Protein AF-A0A7C0WWV1-F1 (afdb_monomer)

Secondary structure (DSSP, 8-state):
--HHHHHIIIIIHHHHHHHHT-SSGGGS------------GGGGG-HHHHHHHHHHHHHHHSS--

Solvent-accessible surface area (backbone atoms only — not comparable to full-atom values): 4282 Å² total; per-residue (Å²): 133,57,72,67,60,52,47,40,66,72,50,50,49,58,52,50,33,65,78,68,64,56,86,49,82,85,71,59,88,73,92,85,82,85,85,88,83,83,90,54,73,81,46,64,81,40,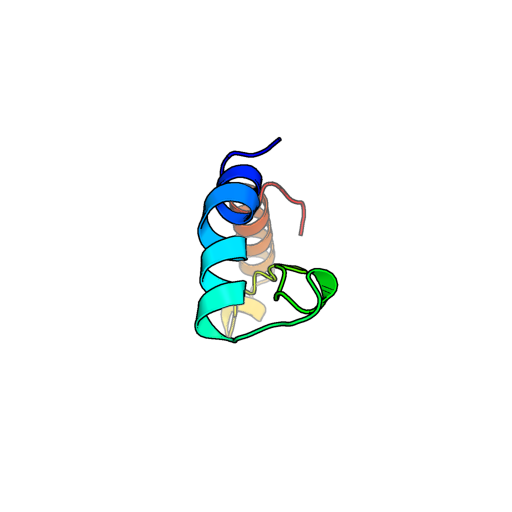64,69,55,49,54,50,52,45,50,53,50,18,66,72,69,72,43,88,114

Mean predicted aligned error: 6.13 Å

Nearest PDB structures (foldseek):
  1iq4-assembly2_B  TM=8.894E-01  e=1.153E-03  Geobacillus stearothermophilus

pLDDT: mean 88.2, std 7.73, range [57.97, 95.0]

Sequence (65 aa):
MSTLKKHYESACRPQLQEQLNYKNVMEIPRLEKVVLNMGLGEAVQNPKVVDSAAQELSLIAGQKS

Structure (mmCIF, N/CA/C/O backbone):
data_AF-A0A7C0WWV1-F1
#
_entry.id   AF-A0A7C0WWV1-F1
#
loop_
_atom_site.group_PDB
_atom_site.id
_atom_site.type_symbol
_atom_site.label_atom_id
_atom_site.label_alt_id
_atom_site.label_comp_id
_atom_site.label_asym_id
_atom_site.label_entity_id
_atom_site.label_seq_id
_atom_site.pdbx_PDB_ins_code
_atom_site.Cartn_x
_atom_site.Cartn_y
_atom_site.Cartn_z
_atom_site.occupancy
_atom_site.B_iso_or_equiv
_atom_site.auth_seq_id
_atom_site.auth_comp_id
_atom_site.auth_asym_id
_atom_site.auth_atom_id
_atom_site.pdbx_PDB_model_num
ATOM 1 N N . MET A 1 1 ? 10.033 12.465 -3.215 1.00 60.34 1 MET A N 1
ATOM 2 C CA . MET A 1 1 ? 9.453 11.160 -3.621 1.00 60.34 1 MET A CA 1
ATOM 3 C C . MET A 1 1 ? 9.777 10.124 -2.560 1.00 60.34 1 MET A C 1
ATOM 5 O O . MET A 1 1 ? 10.933 10.074 -2.151 1.00 60.34 1 MET A O 1
ATOM 9 N N . SER A 1 2 ? 8.783 9.348 -2.116 1.00 84.69 2 SER A N 1
ATOM 10 C CA . SER A 1 2 ? 8.946 8.289 -1.108 1.00 84.69 2 SER A CA 1
ATOM 11 C C . SER A 1 2 ? 9.875 7.171 -1.599 1.00 84.69 2 SER A C 1
ATOM 13 O O . SER A 1 2 ? 9.934 6.887 -2.797 1.00 84.69 2 SER A O 1
ATOM 15 N N . THR A 1 3 ? 10.604 6.536 -0.677 1.00 94.19 3 THR A N 1
ATOM 16 C CA . THR A 1 3 ? 11.580 5.470 -0.972 1.00 94.19 3 THR A CA 1
ATOM 17 C C . THR A 1 3 ? 10.956 4.311 -1.753 1.00 94.19 3 THR A C 1
ATOM 19 O O . THR A 1 3 ? 11.528 3.859 -2.741 1.00 94.19 3 THR A O 1
ATOM 22 N N . LEU A 1 4 ? 9.739 3.898 -1.381 1.00 93.31 4 LEU A N 1
ATOM 23 C CA . LEU A 1 4 ? 9.004 2.821 -2.055 1.00 93.31 4 LEU A CA 1
ATOM 24 C C . LEU A 1 4 ? 8.609 3.182 -3.491 1.00 93.31 4 LEU A C 1
ATOM 26 O O . LEU A 1 4 ? 8.750 2.358 -4.390 1.00 93.31 4 LEU A O 1
ATOM 30 N N . LYS A 1 5 ? 8.172 4.426 -3.734 1.00 92.81 5 LYS A N 1
ATOM 31 C CA . LYS A 1 5 ? 7.825 4.880 -5.088 1.00 92.81 5 LYS A CA 1
ATOM 32 C C . LYS A 1 5 ? 9.045 4.847 -6.009 1.00 92.81 5 LYS A C 1
ATOM 34 O O . LYS A 1 5 ? 8.942 4.357 -7.128 1.00 92.81 5 LYS A O 1
ATOM 39 N N . LYS A 1 6 ? 10.201 5.306 -5.517 1.00 94.88 6 LYS A N 1
ATOM 40 C CA . LYS A 1 6 ? 11.462 5.247 -6.272 1.00 94.88 6 LYS A CA 1
ATOM 41 C C . LYS A 1 6 ? 11.849 3.807 -6.601 1.00 94.88 6 LYS A C 1
ATOM 43 O O . LYS A 1 6 ? 12.175 3.528 -7.744 1.00 94.88 6 LYS A O 1
ATOM 48 N N . HIS A 1 7 ? 11.769 2.906 -5.621 1.00 94.88 7 HIS A N 1
ATOM 49 C CA . HIS A 1 7 ? 12.092 1.494 -5.821 1.00 94.88 7 HIS A CA 1
ATOM 50 C C . HIS A 1 7 ? 11.183 0.831 -6.868 1.00 94.88 7 HIS A C 1
ATOM 52 O O . HIS A 1 7 ? 11.669 0.126 -7.752 1.00 94.88 7 HIS A O 1
ATOM 58 N N . TYR A 1 8 ? 9.878 1.119 -6.822 1.00 95.00 8 TYR A N 1
ATOM 59 C CA . TYR A 1 8 ? 8.934 0.636 -7.825 1.00 95.00 8 TYR A CA 1
ATOM 60 C C . TYR A 1 8 ? 9.281 1.142 -9.234 1.00 95.00 8 TYR A C 1
ATOM 62 O O . TYR A 1 8 ? 9.329 0.353 -10.175 1.00 95.00 8 TYR A O 1
ATOM 70 N N . GLU A 1 9 ? 9.558 2.440 -9.379 1.00 92.94 9 GLU A N 1
ATOM 71 C CA . GLU A 1 9 ? 9.883 3.050 -10.674 1.00 92.94 9 GLU A CA 1
ATOM 72 C C . GLU A 1 9 ? 11.221 2.556 -11.244 1.00 92.94 9 GLU A C 1
ATOM 74 O O . GLU A 1 9 ? 11.315 2.354 -12.453 1.00 92.94 9 GLU A O 1
ATOM 79 N N . SER A 1 10 ? 12.236 2.347 -10.397 1.00 94.38 10 SER A N 1
ATOM 80 C CA . SER A 1 10 ? 13.597 2.019 -10.839 1.00 94.38 10 SER A CA 1
ATOM 81 C C . SER A 1 10 ? 13.867 0.525 -11.008 1.00 94.38 10 SER A C 1
ATOM 83 O O . SER A 1 10 ? 14.714 0.163 -11.815 1.00 94.38 10 SER A O 1
ATOM 85 N N . ALA A 1 11 ? 13.215 -0.333 -10.217 1.00 94.19 11 ALA A N 1
ATOM 86 C CA . ALA A 1 11 ? 13.525 -1.763 -10.159 1.00 94.19 11 ALA A CA 1
ATOM 87 C C . ALA A 1 11 ? 12.322 -2.636 -10.531 1.00 94.19 11 ALA A C 1
ATOM 89 O O . ALA A 1 11 ? 12.413 -3.431 -11.462 1.00 94.19 11 ALA A O 1
ATOM 90 N N . CYS A 1 12 ? 11.182 -2.468 -9.853 1.00 93.81 12 CYS A N 1
ATOM 91 C CA . CYS A 1 12 ? 10.037 -3.363 -10.049 1.00 93.81 12 CYS A CA 1
ATOM 92 C C . CYS A 1 12 ? 9.395 -3.204 -11.433 1.00 93.81 12 CYS A C 1
ATOM 94 O O . CYS A 1 12 ? 9.078 -4.192 -12.087 1.00 93.81 12 CYS A O 1
ATOM 96 N N . ARG A 1 13 ? 9.199 -1.964 -11.895 1.00 93.69 13 ARG A N 1
ATOM 97 C CA . ARG A 1 13 ? 8.512 -1.678 -13.160 1.00 93.69 13 ARG A CA 1
ATOM 98 C C . ARG A 1 13 ? 9.254 -2.240 -14.390 1.00 93.69 13 ARG A C 1
ATOM 100 O O . ARG A 1 13 ? 8.581 -2.888 -15.190 1.00 93.69 13 ARG A O 1
ATOM 107 N N . PRO A 1 14 ? 10.585 -2.072 -14.546 1.00 93.25 14 PRO A N 1
ATOM 108 C CA . PRO A 1 14 ? 11.337 -2.728 -15.622 1.00 93.25 14 PRO A CA 1
ATOM 109 C C . PRO A 1 14 ? 11.260 -4.258 -15.558 1.00 93.25 14 PRO A C 1
ATOM 111 O O . PRO A 1 14 ? 10.972 -4.900 -16.563 1.00 93.25 14 PRO A O 1
ATOM 114 N N . GLN A 1 15 ? 11.425 -4.838 -14.362 1.00 94.75 15 GLN A N 1
ATOM 115 C CA . GLN A 1 15 ? 11.372 -6.292 -14.170 1.00 94.75 15 GLN A CA 1
ATOM 116 C C . GLN A 1 15 ? 10.008 -6.876 -14.556 1.00 94.75 15 GLN A C 1
ATOM 118 O O . GLN A 1 15 ? 9.944 -7.894 -15.238 1.00 94.75 15 GLN A O 1
ATOM 123 N N . LEU A 1 16 ? 8.912 -6.216 -14.169 1.00 93.38 16 LEU A N 1
ATOM 124 C CA . LEU A 1 16 ? 7.556 -6.636 -14.534 1.00 93.38 16 LEU A CA 1
ATOM 125 C C . LEU A 1 16 ? 7.301 -6.514 -16.038 1.00 93.38 16 LEU A C 1
ATOM 127 O O . LEU A 1 16 ? 6.626 -7.366 -16.611 1.00 93.38 16 LEU A O 1
ATOM 131 N N . GLN A 1 17 ? 7.839 -5.475 -16.682 1.00 92.31 17 GLN A N 1
ATOM 132 C CA . GLN A 1 17 ? 7.714 -5.298 -18.125 1.00 92.31 17 GLN A CA 1
ATOM 133 C C . GLN A 1 17 ? 8.388 -6.438 -18.896 1.00 92.31 17 GLN A C 1
ATOM 135 O O . GLN A 1 17 ? 7.787 -6.965 -19.831 1.00 92.31 17 GLN A O 1
ATOM 140 N N . GLU A 1 18 ? 9.594 -6.835 -18.485 1.00 92.31 18 GLU A N 1
ATOM 141 C CA . GLU A 1 18 ? 10.342 -7.939 -19.099 1.00 92.31 18 GLU A CA 1
ATOM 142 C C . GLU A 1 18 ? 9.696 -9.300 -18.814 1.00 92.31 18 GLU A C 1
ATOM 144 O O . GLU A 1 18 ? 9.485 -10.089 -19.732 1.00 92.31 18 GLU A O 1
ATOM 149 N N . GLN A 1 19 ? 9.325 -9.574 -17.559 1.00 93.31 19 GLN A N 1
ATOM 150 C CA . GLN A 1 19 ? 8.752 -10.868 -17.169 1.00 93.31 19 GLN A CA 1
ATOM 151 C C . GLN A 1 19 ? 7.388 -11.139 -17.810 1.00 93.31 19 GLN A C 1
ATOM 153 O O . GLN A 1 19 ? 7.077 -12.283 -18.142 1.00 93.31 19 GLN A O 1
ATOM 158 N N . LEU A 1 20 ? 6.568 -10.100 -17.972 1.00 91.56 20 LEU A N 1
ATOM 159 C CA . LEU A 1 20 ? 5.193 -10.218 -18.465 1.00 91.56 20 LEU A CA 1
ATOM 160 C C . LEU A 1 20 ? 5.045 -9.741 -19.918 1.00 91.56 20 LEU A C 1
ATOM 162 O O . LEU A 1 20 ? 3.944 -9.780 -20.463 1.00 91.56 20 LEU A O 1
ATOM 166 N N . ASN A 1 21 ? 6.151 -9.343 -20.562 1.0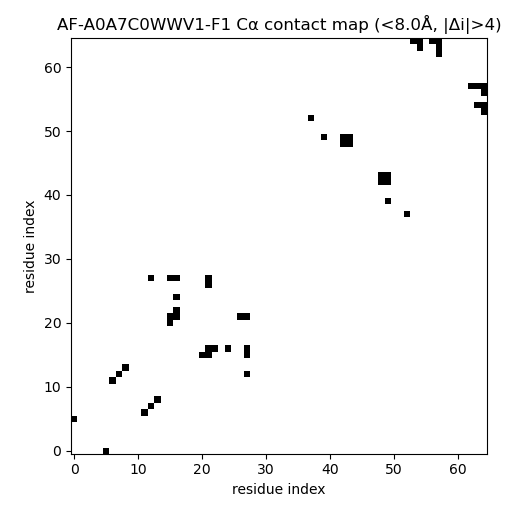0 91.44 21 ASN A N 1
ATOM 167 C CA . ASN A 1 21 ? 6.222 -8.883 -21.953 1.00 91.44 21 ASN A CA 1
ATOM 168 C C . ASN A 1 21 ? 5.196 -7.786 -22.300 1.00 91.44 21 ASN A C 1
ATOM 170 O O . ASN A 1 21 ? 4.590 -7.796 -23.378 1.00 91.44 21 ASN A O 1
ATOM 174 N N . TYR A 1 22 ? 5.002 -6.819 -21.398 1.00 92.31 22 TYR A N 1
ATOM 175 C CA . TYR A 1 22 ? 4.102 -5.693 -21.650 1.00 92.31 22 TYR A CA 1
ATOM 176 C C . TYR A 1 22 ? 4.652 -4.784 -22.753 1.00 92.31 22 TYR A C 1
ATOM 178 O O . TYR A 1 22 ? 5.796 -4.322 -22.701 1.00 92.31 22 TYR A O 1
ATOM 186 N N . LYS A 1 23 ? 3.809 -4.485 -23.747 1.00 89.19 23 LYS A N 1
ATOM 187 C CA . LYS A 1 23 ? 4.162 -3.596 -24.867 1.00 89.19 23 LYS A CA 1
ATOM 188 C C . LYS A 1 23 ? 3.928 -2.137 -24.514 1.00 89.19 23 LYS A C 1
ATOM 190 O O . LYS A 1 23 ? 4.646 -1.265 -25.002 1.00 89.19 23 LYS A O 1
ATOM 195 N N . ASN A 1 24 ? 2.930 -1.870 -23.677 1.00 91.12 24 ASN A N 1
ATOM 196 C CA . ASN A 1 24 ? 2.616 -0.532 -23.225 1.00 91.12 24 ASN A CA 1
ATOM 197 C C . ASN A 1 24 ? 3.007 -0.371 -21.755 1.00 91.12 24 ASN A C 1
ATOM 199 O O . ASN A 1 24 ? 2.603 -1.122 -20.875 1.00 91.12 24 ASN A O 1
ATOM 203 N N . VAL A 1 25 ? 3.757 0.687 -21.481 1.00 88.56 25 VAL A N 1
ATOM 204 C CA . VAL A 1 25 ? 4.195 1.072 -20.139 1.00 88.56 25 VAL A CA 1
ATOM 205 C C . VAL A 1 25 ? 3.025 1.250 -19.164 1.00 88.56 25 VAL A C 1
ATOM 207 O O . VAL A 1 25 ? 3.173 1.010 -17.967 1.00 88.56 25 VAL A O 1
ATOM 210 N N . MET A 1 26 ? 1.868 1.680 -19.668 1.00 91.44 26 MET A N 1
ATOM 211 C CA . MET A 1 26 ? 0.669 1.904 -18.857 1.00 91.44 26 MET A CA 1
ATOM 212 C C . MET A 1 26 ? -0.047 0.606 -18.458 1.00 91.44 26 MET A C 1
ATOM 214 O O . MET A 1 26 ? -0.923 0.656 -17.600 1.00 91.44 26 MET A O 1
ATOM 218 N N . GLU A 1 27 ? 0.315 -0.538 -19.048 1.00 91.25 27 GLU A N 1
ATOM 219 C CA . GLU A 1 27 ? -0.222 -1.859 -18.682 1.00 91.25 27 GLU A CA 1
ATOM 220 C C . GLU A 1 27 ? 0.450 -2.431 -17.430 1.00 91.25 27 GLU A C 1
ATOM 222 O O . GLU A 1 27 ? -0.068 -3.369 -16.826 1.00 91.25 27 GLU A O 1
ATOM 227 N N . ILE A 1 28 ? 1.593 -1.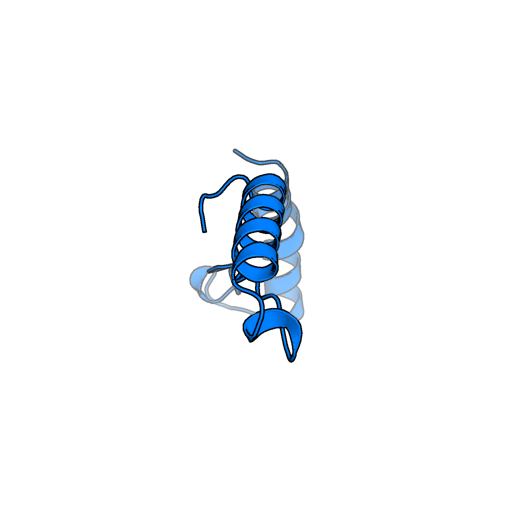868 -17.021 1.00 93.50 28 ILE A N 1
ATOM 228 C CA . ILE A 1 28 ? 2.357 -2.382 -15.888 1.00 93.50 28 ILE A CA 1
ATOM 229 C C . ILE A 1 28 ? 1.555 -2.154 -14.588 1.00 93.50 28 ILE A C 1
ATOM 231 O O . ILE A 1 28 ? 1.208 -1.005 -14.283 1.00 93.50 28 ILE A O 1
ATOM 235 N N . PRO A 1 29 ? 1.270 -3.213 -13.799 1.00 92.50 29 PRO A N 1
ATOM 236 C CA . PRO A 1 29 ? 0.419 -3.128 -12.614 1.00 92.50 29 PRO A CA 1
ATOM 237 C C . PRO A 1 29 ? 0.935 -2.145 -11.566 1.00 92.50 29 PRO A C 1
ATOM 239 O O . PRO A 1 29 ? 2.087 -2.221 -11.152 1.00 92.50 29 PRO A O 1
ATOM 242 N N . ARG A 1 30 ? 0.054 -1.273 -11.065 1.00 92.38 30 ARG A N 1
ATOM 243 C CA . ARG A 1 30 ? 0.365 -0.275 -10.029 1.00 92.38 30 ARG A CA 1
ATOM 244 C C . ARG A 1 30 ? -0.405 -0.542 -8.738 1.00 92.38 30 ARG A C 1
ATOM 246 O O . ARG A 1 30 ? -1.522 -1.049 -8.773 1.00 92.38 30 ARG A O 1
ATOM 253 N N . LEU A 1 31 ? 0.158 -0.120 -7.607 1.00 92.38 31 LEU A N 1
ATOM 254 C CA . LEU A 1 31 ? -0.557 -0.118 -6.332 1.00 92.38 31 LEU A CA 1
ATOM 255 C C . LEU A 1 31 ? -1.608 1.002 -6.332 1.00 92.38 31 LEU A C 1
ATOM 257 O O . LEU A 1 31 ? -1.255 2.177 -6.410 1.00 92.38 31 LEU A O 1
ATOM 261 N N . GLU A 1 32 ? -2.887 0.638 -6.258 1.00 94.00 32 GLU A N 1
ATOM 262 C CA . GLU A 1 32 ? -3.990 1.606 -6.230 1.00 94.00 32 GLU A CA 1
ATOM 263 C C . GLU A 1 32 ? -4.335 2.043 -4.803 1.00 94.00 32 GLU A C 1
ATOM 265 O O . GLU A 1 32 ? -4.366 3.236 -4.508 1.00 94.00 32 GLU A O 1
ATOM 270 N N . LYS A 1 33 ? -4.571 1.082 -3.905 1.00 94.06 33 LYS A N 1
ATOM 271 C CA . LYS A 1 33 ? -4.873 1.338 -2.494 1.00 94.06 33 LYS A CA 1
ATOM 272 C C . LYS A 1 33 ? -4.522 0.135 -1.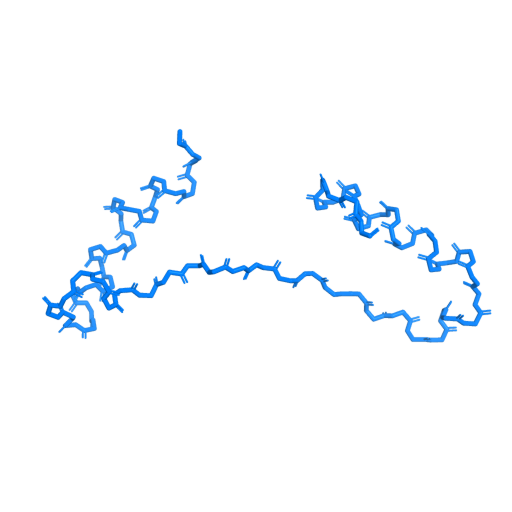628 1.00 94.06 33 LYS A C 1
ATOM 274 O O . LYS A 1 33 ? -4.517 -0.997 -2.106 1.00 94.06 33 LYS A O 1
ATOM 279 N N . VAL A 1 34 ? -4.297 0.389 -0.343 1.00 92.25 34 VAL A N 1
ATOM 280 C CA . VAL A 1 34 ? -4.180 -0.636 0.699 1.00 92.25 34 VAL A CA 1
ATOM 281 C C . VAL A 1 34 ? -5.312 -0.396 1.688 1.00 92.25 34 VAL A C 1
ATOM 283 O O . VAL A 1 34 ? -5.440 0.707 2.211 1.00 92.25 34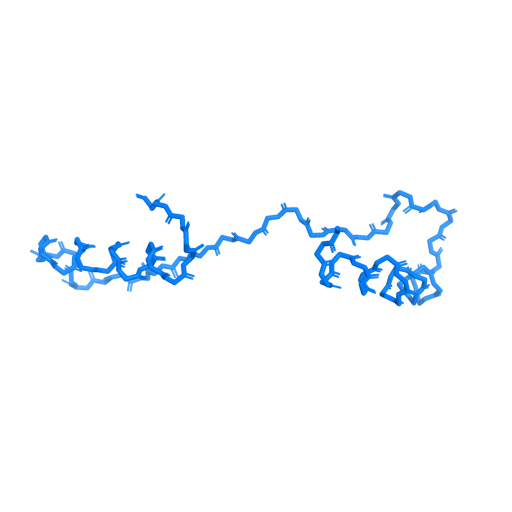 VAL A O 1
ATOM 286 N N . VAL A 1 35 ? -6.159 -1.401 1.902 1.00 92.75 35 VAL A N 1
ATOM 287 C CA . VAL A 1 35 ? -7.269 -1.334 2.861 1.00 92.75 35 VAL A CA 1
ATOM 288 C C . VAL A 1 35 ? -6.891 -2.168 4.074 1.00 92.75 35 VAL A C 1
ATOM 290 O O . VAL A 1 35 ? -6.617 -3.359 3.940 1.00 92.75 35 VAL A O 1
ATOM 293 N N . LEU A 1 36 ? -6.869 -1.539 5.247 1.00 89.38 36 LEU A N 1
ATOM 294 C CA . LEU A 1 36 ? -6.667 -2.220 6.520 1.00 89.38 36 LEU A CA 1
ATOM 295 C C . LEU A 1 36 ? -8.035 -2.564 7.104 1.00 89.38 36 LEU A C 1
ATOM 297 O O . LEU A 1 36 ? -8.916 -1.711 7.166 1.00 89.38 36 LEU A O 1
ATOM 301 N N . ASN A 1 37 ? -8.213 -3.819 7.504 1.00 89.31 37 ASN A N 1
ATOM 302 C CA . ASN A 1 37 ? -9.447 -4.308 8.104 1.00 89.31 37 ASN A CA 1
ATOM 303 C C . ASN A 1 37 ? -9.117 -5.054 9.398 1.00 89.31 37 ASN A C 1
ATOM 305 O O . ASN A 1 37 ? -8.161 -5.829 9.435 1.00 89.31 37 ASN A O 1
ATOM 309 N N . MET A 1 38 ? -9.926 -4.844 10.433 1.00 85.38 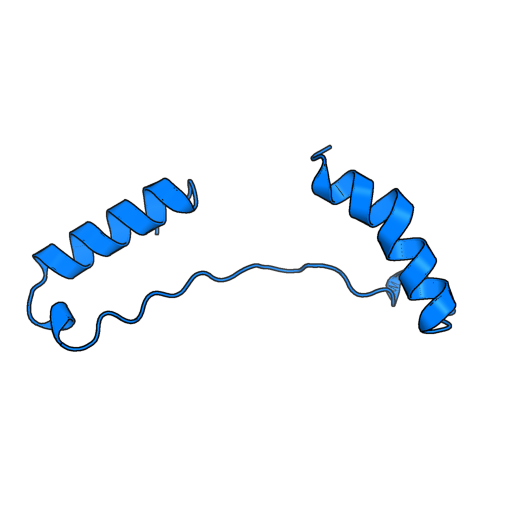38 MET A N 1
ATOM 310 C CA . MET A 1 38 ? -9.828 -5.545 11.706 1.00 85.38 38 MET A CA 1
ATOM 311 C C . MET A 1 38 ? -11.172 -6.193 12.029 1.00 85.38 38 MET A C 1
ATOM 313 O O . MET A 1 38 ? -12.186 -5.518 12.195 1.00 85.38 38 MET A O 1
ATOM 317 N N . GLY A 1 39 ? -11.176 -7.523 12.112 1.00 85.75 39 GLY A N 1
ATOM 318 C CA . GLY A 1 39 ? -12.347 -8.282 12.533 1.00 85.75 39 GLY A CA 1
ATOM 319 C C . GLY A 1 39 ? -12.489 -8.241 14.050 1.00 85.75 39 GLY A C 1
ATOM 320 O O . GLY A 1 39 ? -11.654 -8.802 14.751 1.00 85.75 39 GLY A O 1
ATOM 321 N N . LEU A 1 40 ? -13.549 -7.602 14.548 1.00 83.62 40 LEU A N 1
ATOM 322 C CA . LEU A 1 40 ? -13.780 -7.426 1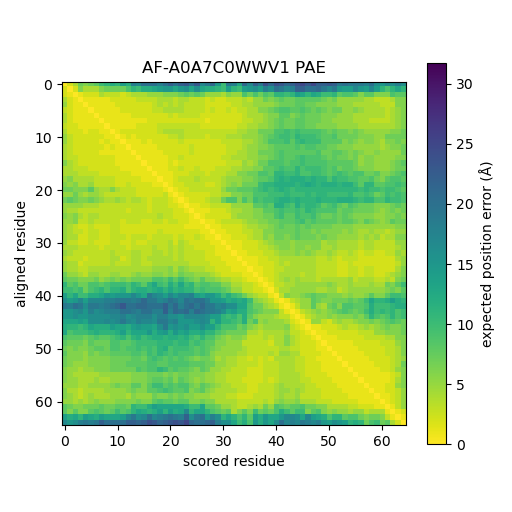5.988 1.00 83.62 40 LEU A CA 1
ATOM 323 C C . LEU A 1 40 ? -14.745 -8.451 16.607 1.00 83.62 40 LEU A C 1
ATOM 325 O O . LEU A 1 40 ? -14.924 -8.442 17.816 1.00 83.62 40 LEU A O 1
ATOM 329 N N . GLY A 1 41 ? -15.325 -9.365 15.820 1.00 83.44 41 GLY A N 1
ATOM 330 C CA . GLY A 1 41 ? -16.062 -10.542 16.314 1.00 83.44 41 GLY A CA 1
ATOM 331 C C . GLY A 1 41 ? -17.003 -10.272 17.500 1.00 83.44 41 GLY A C 1
ATOM 332 O O . GLY A 1 41 ? -17.829 -9.361 17.458 1.00 83.44 41 GLY A O 1
ATOM 333 N N . GLU A 1 42 ? -16.858 -11.055 18.575 1.00 73.00 42 GLU A N 1
ATOM 334 C CA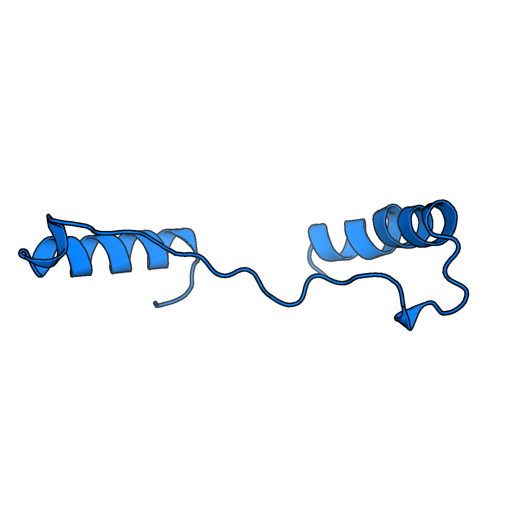 . GLU A 1 42 ? -17.642 -10.920 19.818 1.00 73.00 42 GLU A CA 1
ATOM 335 C C . GLU A 1 42 ? -17.406 -9.588 20.553 1.00 73.00 42 GLU A C 1
ATOM 337 O O . GLU A 1 42 ? -18.263 -9.135 21.313 1.00 73.00 42 GLU A O 1
ATOM 342 N N . ALA A 1 43 ? -16.288 -8.906 20.286 1.00 71.69 43 ALA A N 1
ATOM 343 C CA . ALA A 1 43 ? -15.965 -7.620 20.896 1.00 71.69 43 ALA A CA 1
ATOM 344 C C . ALA A 1 43 ? -16.839 -6.463 20.383 1.00 71.69 43 ALA A C 1
ATOM 346 O O . ALA A 1 43 ? -16.860 -5.404 21.006 1.00 71.69 43 ALA A O 1
ATOM 347 N N . VAL A 1 44 ? -17.629 -6.666 19.319 1.00 73.06 44 VAL A N 1
ATOM 348 C CA . VAL A 1 44 ? -18.653 -5.703 18.866 1.00 73.06 44 VAL A CA 1
ATOM 349 C C . VAL A 1 44 ? -19.705 -5.440 19.950 1.00 73.06 44 VAL A C 1
ATOM 351 O O . VAL A 1 44 ? -20.266 -4.348 20.011 1.00 73.06 44 VAL A O 1
ATOM 354 N N . GLN A 1 45 ? -19.952 -6.405 20.844 1.00 79.00 45 GLN A N 1
ATOM 355 C CA . GLN A 1 45 ? -20.907 -6.229 21.943 1.00 79.00 45 GLN A CA 1
ATOM 356 C C . GLN A 1 45 ? -20.419 -5.233 23.006 1.00 79.00 45 GLN A C 1
ATOM 358 O O . GLN A 1 45 ? -21.226 -4.746 23.798 1.00 79.00 45 GLN A O 1
ATOM 363 N N . ASN A 1 46 ? -19.120 -4.907 23.024 1.00 83.81 46 ASN A N 1
ATOM 364 C CA . ASN A 1 46 ? -18.542 -3.917 23.923 1.00 83.81 46 ASN A CA 1
ATOM 365 C C . ASN A 1 46 ? -18.039 -2.693 23.131 1.00 83.81 46 ASN A C 1
ATOM 367 O O . ASN A 1 46 ? -16.921 -2.719 22.610 1.00 83.81 46 ASN A O 1
ATOM 371 N N . PRO A 1 47 ? -18.806 -1.586 23.101 1.00 82.38 47 PRO A N 1
ATOM 372 C CA . PRO A 1 47 ? -18.457 -0.383 22.342 1.00 82.38 47 PRO A CA 1
ATOM 373 C C . PRO A 1 47 ? -17.056 0.165 22.645 1.00 82.38 47 PRO A C 1
ATOM 375 O O . PRO A 1 47 ? -16.366 0.625 21.742 1.00 82.38 47 PRO A O 1
ATOM 378 N N . LYS A 1 48 ? -16.581 0.032 23.893 1.00 86.69 48 LYS A N 1
ATOM 379 C CA . LYS A 1 48 ? -15.250 0.520 24.294 1.00 86.69 48 LYS A CA 1
ATOM 380 C C . LYS A 1 48 ? -14.111 -0.187 23.561 1.00 86.69 48 LYS A C 1
ATOM 382 O O . LYS A 1 48 ? -13.068 0.417 23.330 1.00 86.69 48 LYS A O 1
ATOM 387 N N . VAL A 1 49 ? -14.289 -1.465 23.224 1.00 84.88 49 VAL A N 1
ATOM 388 C CA . VAL A 1 49 ? -13.261 -2.243 22.520 1.00 84.88 49 VAL A CA 1
ATOM 389 C C . VAL A 1 49 ? -13.196 -1.827 21.055 1.00 84.88 49 VAL A C 1
ATOM 391 O O . VAL A 1 49 ? -12.106 -1.727 20.501 1.00 84.88 49 VAL A O 1
ATOM 394 N N . VAL A 1 50 ? -14.344 -1.508 20.453 1.00 86.31 50 VAL A N 1
ATOM 395 C CA . VAL A 1 50 ? -14.417 -0.975 19.087 1.00 86.31 50 VAL A CA 1
ATOM 396 C C . VAL A 1 50 ? -13.714 0.380 18.998 1.00 86.31 50 VAL A C 1
ATOM 398 O O . VAL A 1 50 ? -12.898 0.584 18.100 1.00 86.31 50 VAL A O 1
ATOM 401 N N . ASP A 1 51 ? -13.959 1.266 19.964 1.00 87.31 51 ASP A N 1
ATOM 402 C CA . ASP A 1 51 ? -13.308 2.578 20.017 1.00 87.31 51 ASP A CA 1
ATOM 403 C C . ASP A 1 51 ? -11.786 2.455 20.210 1.00 87.31 51 ASP A C 1
ATOM 405 O O . ASP A 1 51 ? -11.021 3.142 19.529 1.00 87.31 51 ASP A O 1
ATOM 409 N N . SER A 1 52 ? -11.331 1.551 21.088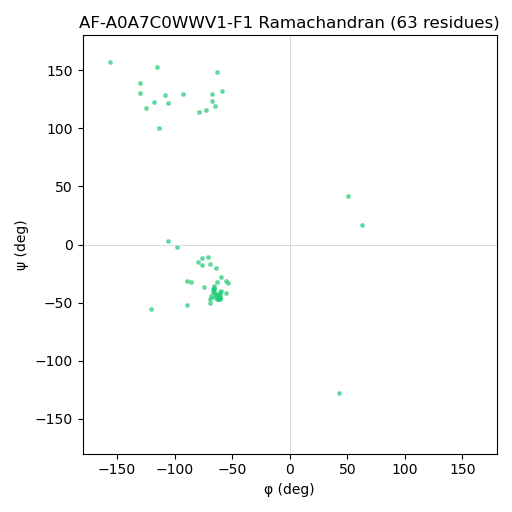 1.00 89.50 52 SER A N 1
ATOM 410 C CA . SER A 1 52 ? -9.896 1.283 21.291 1.00 89.50 52 SER A CA 1
ATOM 411 C C . SER A 1 52 ? -9.241 0.753 20.017 1.00 89.50 52 SER A C 1
ATOM 413 O O . SER A 1 52 ? -8.211 1.266 19.586 1.00 89.50 52 SER A O 1
ATOM 415 N N . ALA A 1 53 ? -9.872 -0.224 19.364 1.00 88.69 53 ALA A N 1
ATOM 416 C CA . ALA A 1 53 ? -9.377 -0.804 18.122 1.00 88.69 53 ALA A CA 1
ATOM 417 C C . ALA A 1 53 ? -9.271 0.235 16.993 1.00 88.69 53 ALA A C 1
ATOM 419 O O . ALA A 1 53 ? -8.285 0.259 16.253 1.00 88.69 53 ALA A O 1
ATOM 420 N N . ALA A 1 54 ? -10.255 1.130 16.877 1.00 87.75 54 ALA A N 1
ATOM 421 C CA . ALA A 1 54 ? -10.221 2.222 15.908 1.00 87.75 54 ALA A CA 1
ATOM 422 C C . ALA A 1 54 ? -9.091 3.224 16.207 1.00 87.75 54 ALA A C 1
ATOM 424 O O . ALA A 1 54 ? -8.429 3.709 15.282 1.00 87.75 54 ALA A O 1
ATOM 425 N N . GLN A 1 55 ? -8.830 3.518 17.485 1.00 90.69 55 GLN A N 1
ATOM 426 C CA . GLN A 1 55 ? -7.704 4.365 17.888 1.00 90.69 55 GLN A CA 1
ATOM 427 C C . GLN A 1 55 ? -6.357 3.711 17.577 1.00 90.69 55 GLN A C 1
ATOM 429 O O . GLN A 1 55 ? -5.485 4.365 17.007 1.00 90.69 55 GLN A O 1
ATOM 434 N N . GLU A 1 56 ? -6.196 2.428 17.886 1.00 90.25 56 GLU A N 1
ATOM 435 C CA . GLU A 1 56 ? -4.977 1.671 17.587 1.00 90.25 56 GLU A CA 1
ATOM 436 C C . GLU A 1 56 ? -4.706 1.612 16.081 1.00 90.25 56 GLU A C 1
ATOM 438 O O . GLU A 1 56 ? -3.600 1.930 15.640 1.00 90.25 56 GLU A O 1
ATOM 443 N N . LEU A 1 57 ? -5.724 1.301 15.272 1.00 90.81 57 LEU A N 1
ATOM 444 C CA . LEU A 1 57 ? -5.610 1.346 13.812 1.00 90.81 57 LEU A CA 1
ATOM 445 C C . LEU A 1 57 ? -5.243 2.738 13.310 1.00 90.81 57 LEU A C 1
ATOM 447 O O . LEU A 1 57 ? -4.410 2.858 12.412 1.00 90.81 57 LEU A O 1
ATOM 451 N N . SER A 1 58 ? -5.814 3.784 13.906 1.00 90.81 58 SER A N 1
ATOM 452 C CA . SER A 1 58 ? -5.495 5.160 13.530 1.00 90.81 58 SER A CA 1
ATOM 453 C C . SER A 1 58 ? -4.044 5.523 13.851 1.00 90.81 58 SER A C 1
ATOM 455 O O . SER A 1 58 ? -3.395 6.201 13.053 1.00 90.81 58 SER A O 1
ATOM 457 N N . LEU A 1 59 ? -3.509 5.047 14.980 1.00 92.38 59 LEU A N 1
ATOM 458 C CA . LEU A 1 59 ? -2.102 5.223 15.351 1.00 92.38 59 LEU A CA 1
ATOM 459 C C . LEU A 1 59 ? -1.163 4.462 14.404 1.00 92.38 59 LEU A C 1
ATOM 461 O O . LEU A 1 59 ? -0.131 5.005 14.014 1.00 92.38 59 LEU A O 1
ATOM 465 N N . ILE A 1 60 ? -1.527 3.240 14.003 1.00 91.44 60 ILE A N 1
ATOM 466 C CA . ILE A 1 60 ? -0.730 2.413 13.082 1.00 91.44 60 ILE A CA 1
ATOM 467 C C . ILE A 1 60 ? -0.740 2.998 11.666 1.00 91.44 60 ILE A C 1
ATOM 469 O O . ILE A 1 60 ? 0.311 3.157 11.047 1.00 91.44 60 ILE A O 1
ATOM 473 N N . ALA A 1 61 ? -1.925 3.306 11.137 1.00 91.56 61 ALA A N 1
ATOM 474 C CA . ALA A 1 61 ? -2.092 3.799 9.774 1.00 91.56 61 ALA A CA 1
ATOM 475 C C . ALA A 1 61 ? -1.689 5.275 9.624 1.00 91.56 61 ALA A C 1
ATOM 477 O O . ALA A 1 61 ? -1.509 5.750 8.503 1.00 91.56 61 ALA A O 1
ATOM 478 N N . GLY A 1 62 ? -1.593 6.017 10.735 1.00 86.25 62 GLY A N 1
ATOM 479 C CA . GLY A 1 62 ? -1.417 7.471 10.725 1.00 86.25 62 GLY A CA 1
ATOM 480 C C . GLY A 1 62 ? -2.592 8.212 10.075 1.00 86.25 62 GLY A C 1
ATOM 481 O O . GLY A 1 62 ? -2.458 9.370 9.683 1.00 86.25 62 GLY A O 1
ATOM 482 N N . GLN A 1 63 ? -3.734 7.540 9.932 1.00 80.62 63 GLN A N 1
ATOM 483 C CA . GLN A 1 63 ? -4.939 8.032 9.283 1.00 80.62 63 GLN A CA 1
ATOM 484 C C . GLN A 1 63 ? -6.115 7.789 10.220 1.00 80.62 63 GLN A C 1
ATOM 486 O O . GLN A 1 63 ? -6.295 6.680 10.714 1.00 80.62 63 GLN A O 1
ATOM 491 N N . LYS A 1 64 ? -6.927 8.823 10.457 1.00 70.25 64 LYS A N 1
ATOM 492 C CA . LYS A 1 64 ? -8.138 8.671 11.261 1.00 70.25 64 LYS A CA 1
ATOM 493 C C . LYS A 1 64 ? -9.107 7.739 10.527 1.00 70.25 64 LYS A C 1
ATOM 495 O O . LYS A 1 64 ? -9.467 8.034 9.384 1.00 70.25 64 LYS A O 1
ATOM 500 N N . SER A 1 65 ? -9.437 6.622 11.177 1.00 57.97 65 SER A N 1
ATOM 501 C CA . SER A 1 65 ? -10.436 5.645 10.716 1.00 57.97 65 SER A CA 1
ATOM 502 C C . SER A 1 65 ? -11.854 6.173 10.907 1.00 57.97 65 SER A C 1
ATOM 504 O O . SER A 1 65 ? -12.056 6.975 11.851 1.00 57.97 65 SER A O 1
#

Radius of gyration: 18.84 Å; Cα contacts (8 Å, |Δi|>4): 27; chains: 1; bounding box: 34×22×49 Å

Foldseek 3Di:
DDPVVCCCVPPVQVVQCVVVVDPDSVPRDDDDDDDDDDDCPPVVVPVVVVVVVQVVVCVVVVHRD